Protein AF-A0A0N8KDT5-F1 (afdb_monomer)

Organism: NCBI:txid1653334

Radius of gyration: 22.47 Å; Cα contacts (8 Å, |Δi|>4): 20; chains: 1; bounding box: 54×46×23 Å

Secondary structure (DSSP, 8-state):
-HHHHHHHHHHHHHHTPPPPPPPP-----SS--S---TTS---HHHHHHHHHH---

pLDDT: mean 86.75, std 9.56, range [54.75, 94.38]

Sequence (56 aa):
MKHGIARLALPLALLAAAPATAADLRIGLSSEPSSMDPHFHNLGPNNALRQHIFQS

Foldseek 3Di:
DVVVVVVVVVVVVVVVDDDDDDDDDDDDAPDDDPDQPPVDDDDPRNVVVVVVPDDD

Solvent-accessible surface area (backbone atoms only — not comparable to full-atom values): 3974 Å² total; per-residue (Å²): 127,75,65,63,62,63,66,50,48,61,65,52,50,62,73,66,57,74,83,85,73,91,74,93,83,86,81,90,68,99,51,82,59,88,54,87,57,94,89,53,75,100,42,73,45,28,52,62,55,41,70,78,76,55,87,133

Mean predicted aligned error: 7.99 Å

Structure (mmCIF, N/CA/C/O backbone):
data_AF-A0A0N8KDT5-F1
#
_entry.id   AF-A0A0N8KDT5-F1
#
loop_
_atom_site.group_PDB
_atom_site.id
_atom_site.type_symbol
_atom_site.label_atom_id
_atom_site.label_alt_id
_atom_site.label_comp_id
_atom_site.label_asym_id
_atom_site.label_entity_id
_atom_site.label_seq_id
_atom_site.pdbx_PDB_ins_code
_atom_site.Cartn_x
_atom_site.Cartn_y
_atom_site.Cartn_z
_atom_site.occupancy
_atom_site.B_iso_or_equiv
_atom_site.auth_seq_id
_atom_site.auth_comp_id
_atom_site.auth_asym_id
_atom_site.auth_atom_id
_atom_site.pdbx_PDB_model_num
ATOM 1 N N . MET A 1 1 ? -38.927 -31.665 6.821 1.00 54.75 1 MET A N 1
ATOM 2 C CA . MET A 1 1 ? -37.682 -32.166 7.459 1.00 54.75 1 MET A CA 1
ATOM 3 C C . MET A 1 1 ? -36.385 -31.613 6.840 1.00 54.75 1 MET A C 1
ATOM 5 O O . MET A 1 1 ? -35.376 -31.587 7.521 1.00 54.75 1 MET A O 1
ATOM 9 N N . LYS A 1 2 ? -36.391 -31.089 5.604 1.00 57.50 2 LYS A N 1
ATOM 10 C CA . LYS A 1 2 ? -35.201 -30.566 4.891 1.00 57.50 2 LYS A CA 1
ATOM 11 C C . LYS A 1 2 ? -34.639 -29.207 5.365 1.00 57.50 2 LYS A C 1
ATOM 13 O O . LYS A 1 2 ? -33.466 -28.931 5.159 1.00 57.50 2 LYS A O 1
ATOM 18 N N . HIS A 1 3 ? -35.430 -28.377 6.052 1.00 60.97 3 HIS A N 1
ATOM 19 C CA . HIS A 1 3 ? -34.994 -27.042 6.507 1.00 60.97 3 HIS A CA 1
ATOM 20 C C . HIS A 1 3 ? -34.242 -27.040 7.850 1.00 60.97 3 HIS A C 1
ATOM 22 O O . HIS A 1 3 ? -33.593 -26.053 8.178 1.00 60.97 3 HIS A O 1
ATOM 28 N N . GLY A 1 4 ? -34.322 -28.126 8.631 1.00 62.09 4 GLY A N 1
ATOM 29 C CA . GLY A 1 4 ? -33.640 -28.233 9.930 1.00 62.09 4 GLY A CA 1
ATOM 30 C C . GLY A 1 4 ? -32.127 -28.394 9.785 1.00 62.09 4 GLY A C 1
ATOM 31 O O . GLY A 1 4 ? -31.370 -27.719 10.471 1.00 62.09 4 GLY A O 1
ATOM 32 N N . ILE A 1 5 ? -31.696 -29.206 8.814 1.00 64.75 5 ILE A N 1
ATOM 33 C CA . ILE A 1 5 ? -30.277 -29.407 8.480 1.00 64.75 5 ILE A CA 1
ATOM 34 C C . ILE A 1 5 ? -29.676 -28.110 7.913 1.00 64.75 5 ILE A C 1
ATOM 36 O O . ILE A 1 5 ? -28.580 -27.713 8.295 1.00 64.75 5 ILE A O 1
ATOM 40 N N . ALA A 1 6 ? -30.434 -27.386 7.080 1.00 68.12 6 ALA A N 1
ATOM 41 C CA . ALA A 1 6 ? -29.999 -26.113 6.503 1.00 68.12 6 ALA A CA 1
ATOM 42 C C . AL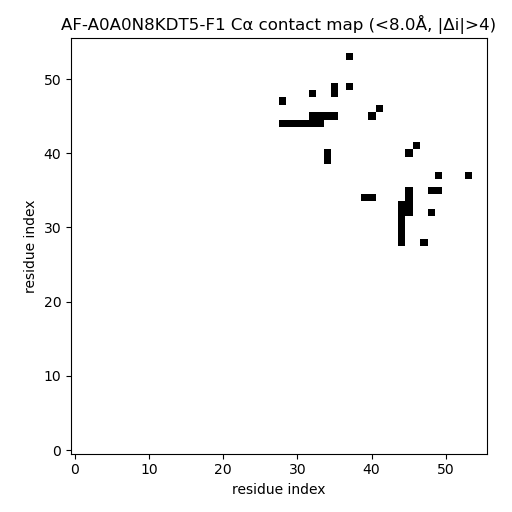A A 1 6 ? -29.757 -25.010 7.555 1.00 68.12 6 ALA A C 1
ATOM 44 O O . ALA A 1 6 ? -28.897 -24.158 7.359 1.00 68.12 6 ALA A O 1
ATOM 45 N N . ARG A 1 7 ? -30.481 -25.026 8.685 1.00 77.31 7 ARG A N 1
ATOM 46 C CA . ARG A 1 7 ? -30.335 -24.030 9.766 1.00 77.31 7 ARG A CA 1
ATOM 47 C C . ARG A 1 7 ? -29.113 -24.263 10.653 1.00 77.31 7 ARG A C 1
ATOM 49 O O . ARG A 1 7 ? -28.596 -23.309 11.222 1.00 77.31 7 ARG A O 1
ATOM 56 N N . LEU A 1 8 ? -28.649 -25.508 10.757 1.00 82.44 8 LEU A N 1
ATOM 57 C CA . LEU A 1 8 ? -27.474 -25.858 11.558 1.00 82.44 8 LEU A CA 1
ATOM 58 C C . 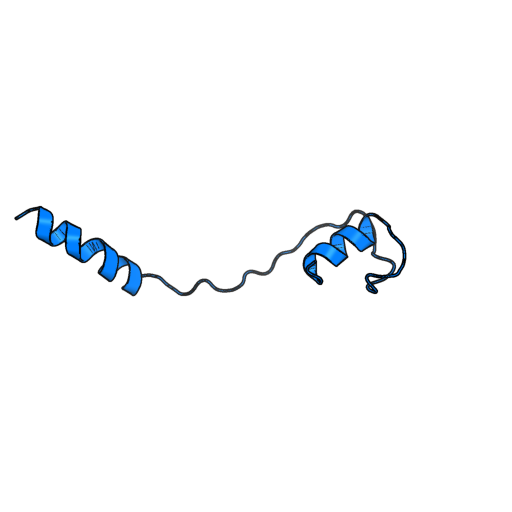LEU A 1 8 ? -26.155 -25.682 10.784 1.00 82.44 8 LEU A C 1
ATOM 60 O O . LEU A 1 8 ? -25.088 -25.648 11.388 1.00 82.44 8 LEU A O 1
ATOM 64 N N . ALA A 1 9 ? -26.219 -25.535 9.459 1.00 85.12 9 ALA A N 1
ATOM 65 C CA . ALA A 1 9 ? -25.040 -25.463 8.599 1.00 85.12 9 ALA A CA 1
ATOM 66 C C . ALA A 1 9 ? -24.137 -24.248 8.893 1.00 85.12 9 ALA A C 1
ATOM 68 O O . ALA A 1 9 ? -22.921 -24.394 8.951 1.00 85.12 9 ALA A O 1
ATOM 69 N N . LEU A 1 10 ? -24.716 -23.063 9.124 1.00 88.25 10 LEU A N 1
ATOM 70 C CA . LEU A 1 10 ? -23.957 -21.832 9.380 1.00 88.25 10 LEU A CA 1
ATOM 71 C C . LEU A 1 10 ? -23.185 -21.835 10.719 1.00 88.25 10 LEU A C 1
ATOM 73 O O . LEU A 1 10 ? -21.984 -21.572 10.694 1.00 88.25 10 LEU A O 1
ATOM 77 N N . PRO A 1 11 ? -23.799 -22.142 11.882 1.00 87.94 11 PRO A N 1
ATOM 78 C CA . PRO A 1 11 ? -23.058 -22.202 13.144 1.00 87.94 11 PRO A CA 1
ATOM 79 C C . PRO A 1 11 ? -22.014 -23.322 13.149 1.00 87.94 11 PRO A C 1
ATOM 81 O O . PRO A 1 11 ? -20.929 -23.140 13.694 1.00 87.94 11 PRO A O 1
ATOM 84 N N . LEU A 1 12 ? -22.297 -24.454 12.497 1.00 90.25 12 LEU A N 1
ATOM 85 C CA . LEU A 1 12 ? -21.328 -25.539 12.370 1.00 90.25 12 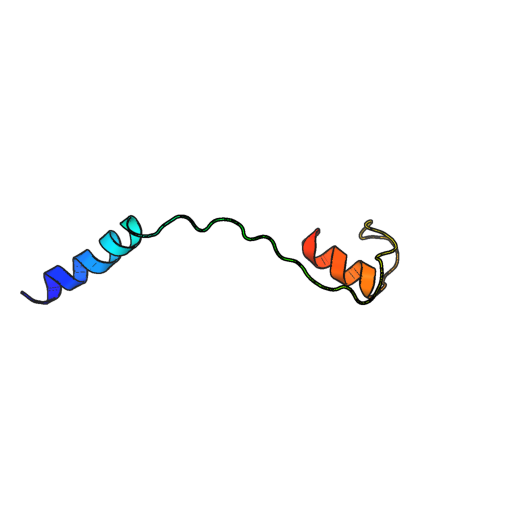LEU A CA 1
ATOM 86 C C . LEU A 1 12 ? -20.115 -25.130 11.518 1.00 90.25 12 LEU A C 1
ATOM 88 O O . LEU A 1 12 ? -18.986 -25.448 11.879 1.00 90.25 12 LEU A O 1
ATOM 92 N N . ALA A 1 13 ? -20.328 -24.382 10.431 1.00 89.81 13 ALA A N 1
ATOM 93 C CA . ALA A 1 13 ? -19.245 -23.845 9.607 1.00 89.81 13 ALA A CA 1
ATOM 94 C C . ALA A 1 13 ? -18.380 -22.824 10.366 1.00 89.81 13 ALA A C 1
ATOM 96 O O . ALA A 1 13 ? -17.163 -22.821 10.205 1.00 89.81 13 ALA A O 1
ATOM 97 N N . LEU A 1 14 ? -18.988 -21.999 11.225 1.00 90.19 14 LEU A N 1
ATOM 98 C CA . LEU A 1 14 ? -18.264 -21.043 12.074 1.00 90.19 14 LEU A CA 1
ATOM 99 C C . LEU A 1 14 ? -17.386 -21.745 13.120 1.00 90.19 14 LEU A C 1
ATOM 101 O O . LEU A 1 14 ? -16.271 -21.298 13.365 1.00 90.19 14 LEU A O 1
ATOM 105 N N . LEU A 1 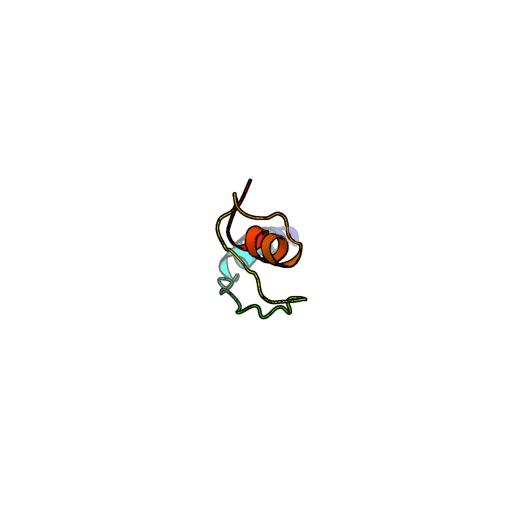15 ? -17.853 -22.857 13.700 1.00 90.62 15 LEU A N 1
ATOM 106 C CA . LEU A 1 15 ? -17.055 -23.677 14.623 1.00 90.62 15 LEU A CA 1
ATOM 107 C C . LEU A 1 15 ? -15.934 -24.456 13.920 1.00 90.62 15 LEU A C 1
ATOM 109 O O . LEU A 1 15 ? -14.922 -24.763 14.543 1.00 90.62 15 LEU A O 1
ATOM 113 N N . ALA A 1 16 ? -16.118 -24.798 12.643 1.00 90.69 16 ALA A N 1
ATOM 114 C CA . ALA A 1 16 ? -15.135 -25.525 11.842 1.00 90.69 16 ALA A CA 1
ATOM 115 C C . ALA A 1 16 ? -14.078 -24.613 11.187 1.00 90.69 16 ALA A C 1
ATOM 117 O O . ALA A 1 16 ? -13.136 -25.115 10.571 1.00 90.69 16 ALA A O 1
ATOM 118 N N . ALA A 1 17 ? -14.221 -23.289 11.286 1.00 90.56 17 ALA A N 1
ATOM 119 C CA . ALA A 1 17 ? -13.270 -22.349 10.714 1.00 90.56 17 ALA A CA 1
ATOM 120 C C . ALA A 1 17 ? -11.953 -22.357 11.510 1.00 90.56 17 ALA A C 1
ATOM 122 O O . ALA A 1 17 ? -11.921 -22.030 12.696 1.00 90.56 17 ALA A O 1
ATOM 123 N N . ALA A 1 18 ? -10.851 -22.710 10.847 1.00 89.81 18 ALA A N 1
ATOM 124 C CA . ALA A 1 18 ? -9.516 -22.584 11.420 1.00 89.81 18 ALA A CA 1
ATOM 125 C C . ALA A 1 18 ? -9.069 -21.107 11.437 1.00 89.81 18 ALA A C 1
ATOM 127 O O . ALA A 1 18 ? -9.418 -20.356 10.518 1.00 89.81 18 ALA A O 1
ATOM 128 N N . PRO A 1 19 ? -8.277 -20.675 12.437 1.00 90.12 19 PRO A N 1
ATOM 129 C CA . PRO A 1 19 ? -7.698 -19.338 12.432 1.00 90.12 19 PRO A CA 1
ATOM 130 C C . PRO A 1 19 ? -6.760 -19.181 11.230 1.00 90.12 19 PRO A C 1
ATOM 132 O O . PRO A 1 19 ? -5.884 -20.014 10.999 1.00 90.12 19 PRO A O 1
AT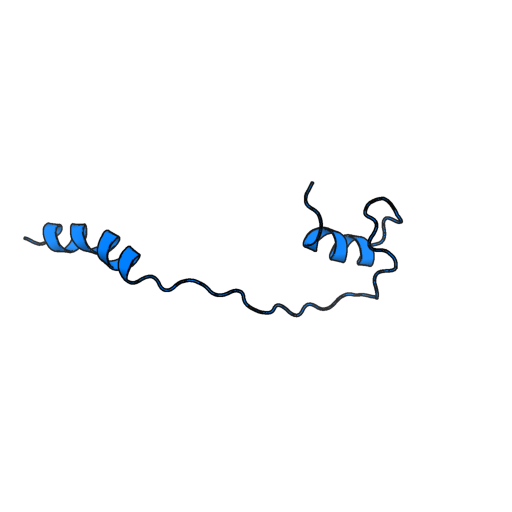OM 135 N N . ALA A 1 20 ? -6.934 -18.103 10.466 1.00 89.44 20 ALA A N 1
ATOM 136 C CA . ALA A 1 20 ? -5.990 -17.740 9.419 1.00 89.44 20 ALA A CA 1
ATOM 137 C C . ALA A 1 20 ? -4.688 -17.246 10.063 1.00 89.44 20 ALA A C 1
ATOM 139 O O . ALA A 1 20 ? -4.703 -16.333 10.890 1.00 89.44 20 ALA A O 1
ATOM 140 N N . THR A 1 21 ? -3.562 -17.849 9.692 1.00 92.81 21 THR A N 1
ATOM 141 C CA . THR A 1 21 ? -2.235 -17.414 10.137 1.00 92.81 21 THR A CA 1
ATOM 142 C C . THR A 1 21 ? -1.676 -16.368 9.179 1.00 92.81 21 THR A C 1
ATOM 144 O O . THR A 1 21 ? -1.934 -16.426 7.976 1.00 92.81 21 THR A O 1
ATOM 147 N N . ALA A 1 22 ? -0.879 -15.430 9.691 1.00 92.81 22 ALA A N 1
ATOM 148 C CA . ALA A 1 22 ? -0.163 -14.482 8.845 1.00 92.81 22 ALA A CA 1
ATOM 149 C C . ALA A 1 22 ? 0.791 -15.228 7.896 1.00 92.81 22 ALA A C 1
ATOM 151 O O . ALA A 1 22 ? 1.489 -16.152 8.314 1.00 92.81 22 ALA A O 1
ATOM 152 N N . ALA A 1 23 ? 0.798 -14.834 6.624 1.00 93.00 23 ALA A N 1
ATOM 153 C CA . ALA A 1 23 ? 1.708 -15.364 5.619 1.00 93.00 23 ALA A CA 1
ATOM 154 C C . ALA A 1 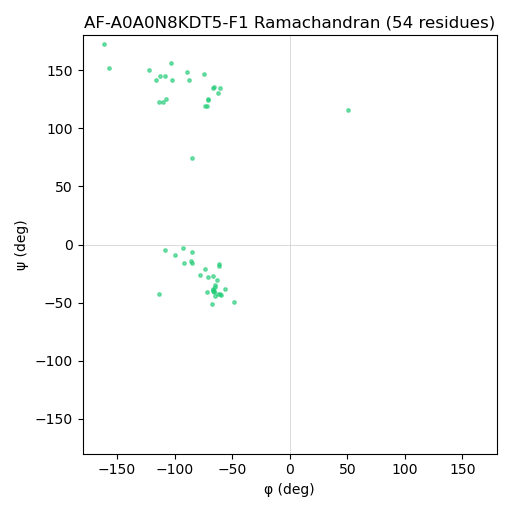23 ? 2.837 -14.363 5.360 1.00 93.00 23 ALA A C 1
ATOM 156 O O . ALA A 1 23 ? 2.593 -13.157 5.291 1.00 93.00 23 ALA A O 1
ATOM 157 N N . ASP A 1 24 ? 4.053 -14.867 5.162 1.00 94.38 24 ASP A N 1
ATOM 158 C CA . ASP A 1 24 ? 5.169 -14.036 4.724 1.00 94.38 24 ASP A CA 1
ATOM 159 C C . ASP A 1 24 ? 4.981 -13.627 3.263 1.00 94.38 24 ASP A C 1
ATOM 161 O O . ASP A 1 24 ? 4.867 -14.468 2.367 1.00 94.38 24 ASP A O 1
ATOM 165 N N . LEU A 1 25 ? 5.002 -12.319 3.017 1.00 92.12 25 LEU A N 1
ATOM 166 C CA . LEU A 1 25 ? 4.911 -11.746 1.682 1.00 92.12 25 LEU A CA 1
ATOM 167 C C . LEU A 1 25 ? 6.274 -11.188 1.254 1.00 92.12 25 LEU A C 1
ATOM 169 O O . LEU A 1 25 ? 6.847 -10.335 1.928 1.00 92.12 25 LEU A O 1
ATOM 173 N N . ARG A 1 26 ? 6.778 -11.642 0.099 1.00 93.88 26 ARG A N 1
ATOM 174 C CA . ARG A 1 26 ? 7.968 -11.081 -0.562 1.00 93.88 26 ARG A CA 1
ATOM 175 C C . ARG A 1 26 ? 7.548 -10.346 -1.831 1.00 93.88 26 ARG A C 1
ATOM 177 O O . ARG A 1 26 ? 6.948 -10.954 -2.713 1.00 93.88 26 ARG A O 1
ATOM 184 N N . ILE A 1 27 ? 7.887 -9.063 -1.927 1.00 91.81 27 ILE A N 1
ATOM 185 C CA . ILE A 1 27 ? 7.601 -8.205 -3.087 1.00 91.81 27 ILE A CA 1
ATOM 186 C C . ILE A 1 27 ? 8.895 -7.626 -3.664 1.00 91.81 27 ILE A C 1
ATOM 188 O O . ILE A 1 27 ? 9.865 -7.418 -2.938 1.00 91.81 27 ILE A O 1
ATOM 192 N N . GLY A 1 28 ? 8.910 -7.368 -4.972 1.00 91.88 28 GLY A N 1
ATOM 193 C CA . GLY A 1 28 ? 9.999 -6.650 -5.634 1.00 91.88 28 GLY A CA 1
ATOM 194 C C . GLY A 1 28 ? 9.779 -5.138 -5.592 1.00 91.88 28 GLY A C 1
ATOM 195 O O . GLY A 1 28 ? 8.655 -4.674 -5.772 1.00 91.88 28 GLY A O 1
ATOM 196 N N . LEU A 1 29 ? 10.855 -4.374 -5.398 1.00 90.06 29 LEU A N 1
ATOM 197 C CA . LEU A 1 29 ? 10.867 -2.915 -5.522 1.00 90.06 29 LEU A CA 1
ATOM 198 C C . LEU A 1 29 ? 11.720 -2.511 -6.728 1.00 90.06 29 LEU A C 1
ATOM 200 O O . LEU A 1 29 ? 12.727 -3.152 -7.020 1.00 90.06 29 LEU A O 1
ATOM 204 N N . SER A 1 30 ? 11.331 -1.439 -7.426 1.00 89.81 30 SER A N 1
ATOM 205 C CA . SER A 1 30 ? 12.068 -0.958 -8.606 1.00 89.81 30 SER A CA 1
ATOM 206 C C . SER A 1 30 ? 13.467 -0.425 -8.269 1.00 89.81 30 SER A C 1
ATOM 208 O O . SER A 1 30 ? 14.333 -0.419 -9.141 1.00 89.81 30 SER A O 1
ATOM 210 N N . SER A 1 31 ? 13.677 0.060 -7.044 1.00 92.19 31 SER A N 1
ATOM 211 C CA . SER A 1 31 ? 14.974 0.466 -6.497 1.00 92.19 31 SER A CA 1
ATOM 212 C C . SER A 1 31 ? 14.900 0.529 -4.969 1.00 92.19 31 SER A C 1
ATOM 214 O O . SER A 1 31 ? 13.816 0.430 -4.388 1.00 92.19 31 SER A O 1
ATOM 216 N N . GLU A 1 32 ? 16.044 0.728 -4.320 1.00 91.94 32 GLU A N 1
ATOM 217 C CA . GLU A 1 32 ? 16.121 0.895 -2.869 1.00 91.94 32 GLU A CA 1
ATOM 218 C C . GLU A 1 32 ? 15.438 2.203 -2.407 1.00 91.94 32 GLU A C 1
ATOM 220 O O . GLU A 1 32 ? 15.648 3.250 -3.035 1.00 91.94 32 GLU A O 1
ATOM 225 N N . PRO A 1 33 ? 14.607 2.171 -1.342 1.00 91.94 33 PRO A N 1
ATOM 226 C CA . PRO A 1 33 ? 14.094 3.376 -0.696 1.00 91.94 33 PRO A CA 1
ATOM 227 C C . PRO A 1 33 ? 15.218 4.180 -0.032 1.00 91.94 33 PRO A C 1
ATOM 229 O O . PRO A 1 33 ? 16.054 3.627 0.674 1.00 91.94 33 PRO A O 1
ATOM 232 N N . SER A 1 34 ? 15.210 5.499 -0.206 1.00 93.12 34 SER A N 1
ATOM 233 C CA . SER A 1 34 ? 16.225 6.399 0.361 1.00 93.12 34 SER A CA 1
ATOM 234 C C . SER A 1 34 ? 15.859 6.969 1.733 1.00 93.12 34 SER A C 1
ATOM 236 O O . SER A 1 34 ? 16.722 7.521 2.413 1.00 93.12 34 SER A O 1
ATOM 238 N N . SER A 1 35 ? 14.588 6.883 2.138 1.00 92.25 35 SER A N 1
ATOM 239 C CA . SER A 1 35 ? 14.107 7.341 3.446 1.00 92.25 35 SER A CA 1
ATOM 240 C C . SER A 1 35 ? 12.806 6.645 3.850 1.00 92.25 35 SER A C 1
ATOM 242 O O . SER A 1 35 ? 12.005 6.263 2.995 1.00 92.25 35 SER A O 1
ATOM 244 N N . MET A 1 36 ? 12.597 6.521 5.164 1.00 89.94 36 MET A N 1
ATOM 245 C CA . MET A 1 36 ? 11.369 6.015 5.793 1.00 89.94 36 MET A CA 1
ATOM 246 C C . MET A 1 36 ? 10.551 7.109 6.500 1.00 89.94 36 MET A C 1
ATOM 248 O O . MET A 1 36 ? 9.466 6.821 7.002 1.00 89.94 36 MET A O 1
ATOM 252 N N . ASP A 1 37 ? 11.050 8.348 6.561 1.00 91.44 37 ASP A N 1
ATOM 253 C CA . ASP A 1 37 ? 10.299 9.481 7.112 1.00 91.44 37 ASP A CA 1
ATOM 254 C C . ASP A 1 37 ? 9.206 9.907 6.111 1.00 91.44 37 ASP A C 1
ATOM 256 O O . ASP A 1 37 ? 9.544 10.311 4.993 1.00 91.44 37 ASP A O 1
ATOM 260 N N . PRO A 1 38 ? 7.907 9.852 6.472 1.00 86.62 38 PRO A N 1
ATOM 261 C CA . PRO A 1 38 ? 6.814 10.205 5.567 1.00 86.62 38 PRO A CA 1
ATOM 262 C C . PRO A 1 38 ? 6.856 11.661 5.077 1.00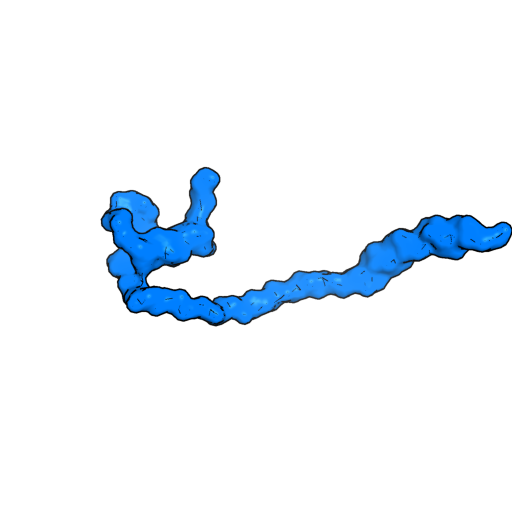 86.62 38 PRO A C 1
ATOM 264 O O . PRO A 1 38 ? 6.193 11.971 4.085 1.00 86.62 38 PRO A O 1
ATOM 267 N N . HIS A 1 39 ? 7.613 12.546 5.731 1.00 88.62 39 HIS A N 1
ATOM 268 C CA . HIS A 1 39 ? 7.742 13.950 5.340 1.00 88.62 39 HIS A CA 1
ATOM 269 C C . HIS A 1 39 ? 8.932 14.234 4.408 1.00 88.62 39 HIS A C 1
ATOM 271 O O . HIS A 1 39 ? 9.095 15.373 3.964 1.00 88.62 39 HIS A O 1
ATOM 277 N N . PHE A 1 40 ? 9.759 13.237 4.079 1.00 87.12 40 PHE A N 1
ATOM 278 C CA . PHE A 1 40 ? 10.988 13.433 3.310 1.00 87.12 40 PHE A CA 1
ATOM 279 C C . PHE A 1 40 ? 10.935 12.780 1.920 1.00 87.12 40 PHE A C 1
ATOM 281 O O . PHE A 1 40 ? 10.789 11.569 1.805 1.00 87.12 40 PHE A O 1
ATOM 288 N N . HIS A 1 41 ? 11.144 13.589 0.870 1.00 83.12 41 HIS A N 1
ATOM 289 C CA . HIS A 1 41 ? 11.230 13.215 -0.554 1.00 83.12 41 HIS A CA 1
ATOM 290 C C . HIS A 1 41 ? 10.081 12.347 -1.119 1.00 83.12 41 HIS A C 1
ATOM 292 O O . HIS A 1 41 ? 9.952 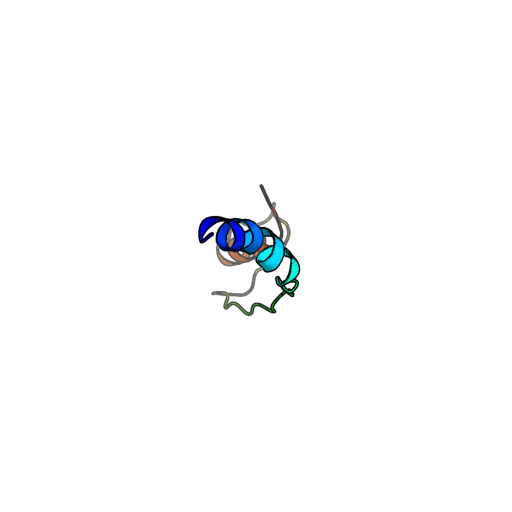11.157 -0.842 1.00 83.12 41 HIS A O 1
ATOM 298 N N . ASN A 1 42 ? 9.325 12.910 -2.066 1.00 86.75 42 ASN A N 1
ATOM 299 C CA . ASN A 1 42 ? 8.250 12.216 -2.782 1.00 86.75 42 ASN A CA 1
ATOM 300 C C . ASN A 1 42 ? 8.785 11.427 -3.997 1.00 86.75 42 ASN A C 1
ATOM 302 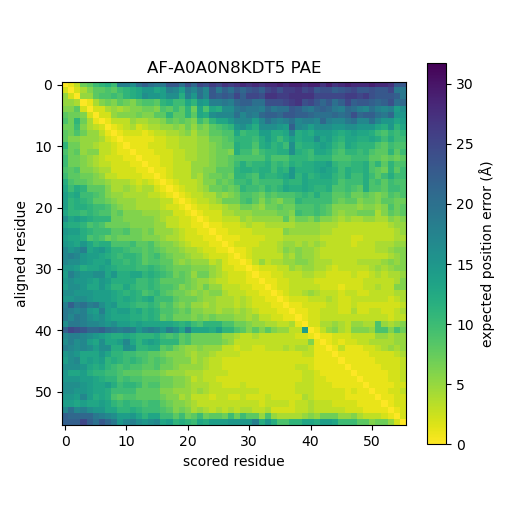O O . ASN A 1 42 ? 8.642 11.853 -5.144 1.00 86.75 42 ASN A O 1
ATOM 306 N N . LEU A 1 43 ? 9.446 10.295 -3.742 1.00 89.69 43 LEU A N 1
ATOM 307 C CA . LEU A 1 43 ? 9.990 9.401 -4.772 1.00 89.69 43 LEU A CA 1
ATOM 308 C C . LEU A 1 43 ? 9.179 8.105 -4.852 1.00 89.69 43 LEU A C 1
ATOM 310 O O . LEU A 1 43 ? 8.752 7.573 -3.830 1.00 89.69 43 LEU A O 1
ATOM 314 N N . GLY A 1 44 ? 9.026 7.553 -6.060 1.00 90.88 44 GLY A N 1
ATOM 315 C CA . GLY A 1 44 ? 8.285 6.305 -6.299 1.00 90.88 44 GLY A CA 1
ATOM 316 C C . GLY A 1 44 ? 8.665 5.147 -5.356 1.00 90.88 44 GLY A C 1
ATOM 317 O O . GLY A 1 44 ? 7.769 4.583 -4.728 1.00 90.88 44 GLY A O 1
ATOM 318 N N . PRO A 1 45 ? 9.963 4.829 -5.181 1.00 91.06 45 PRO A N 1
ATOM 319 C CA . PRO A 1 45 ? 10.417 3.792 -4.249 1.00 91.06 45 PRO A CA 1
ATOM 320 C C . PRO A 1 45 ? 10.039 4.060 -2.782 1.00 91.06 45 PRO A C 1
ATOM 322 O O . PRO A 1 45 ? 9.562 3.157 -2.097 1.00 91.06 45 PRO A O 1
ATOM 325 N N . ASN A 1 46 ? 10.178 5.304 -2.307 1.00 93.00 46 ASN A N 1
ATOM 326 C CA . ASN A 1 46 ? 9.819 5.684 -0.933 1.00 93.00 46 ASN A CA 1
ATOM 327 C C . ASN A 1 46 ? 8.305 5.589 -0.715 1.00 93.00 46 ASN A C 1
ATOM 329 O O . ASN A 1 46 ? 7.848 5.103 0.317 1.00 93.00 46 ASN A O 1
ATOM 333 N N . ASN A 1 47 ? 7.518 5.994 -1.713 1.00 91.31 47 ASN A N 1
ATOM 334 C CA . ASN A 1 47 ? 6.061 5.916 -1.661 1.00 91.31 47 ASN A CA 1
ATOM 335 C C . ASN A 1 47 ? 5.556 4.473 -1.614 1.00 91.31 47 ASN A C 1
ATOM 337 O O . ASN A 1 47 ? 4.626 4.193 -0.859 1.00 91.31 47 ASN A O 1
ATOM 341 N N . ALA A 1 48 ? 6.173 3.570 -2.386 1.00 92.19 48 ALA A N 1
ATOM 342 C CA . ALA A 1 48 ? 5.837 2.148 -2.370 1.00 92.19 48 ALA A CA 1
ATOM 343 C C . ALA A 1 48 ? 6.047 1.544 -0.973 1.00 92.19 48 ALA A C 1
ATOM 345 O O . ALA A 1 48 ? 5.173 0.850 -0.467 1.00 92.19 48 ALA A O 1
ATOM 346 N N . LEU A 1 49 ? 7.154 1.881 -0.301 1.00 91.94 49 LEU A N 1
ATOM 347 C CA . LEU A 1 49 ? 7.383 1.472 1.087 1.00 91.94 49 LEU A CA 1
ATOM 348 C C . LEU A 1 49 ? 6.364 2.111 2.050 1.00 91.94 49 LEU A C 1
ATOM 350 O O . LEU A 1 49 ? 5.811 1.430 2.915 1.00 91.94 49 LEU A O 1
ATOM 354 N N . ARG A 1 50 ? 6.092 3.414 1.896 1.00 92.06 50 ARG A N 1
ATOM 355 C CA . ARG A 1 50 ? 5.227 4.194 2.800 1.00 92.06 50 ARG A CA 1
ATOM 356 C C . ARG A 1 50 ? 3.827 3.591 2.938 1.00 92.06 50 ARG A C 1
ATOM 358 O O . ARG A 1 50 ? 3.297 3.568 4.046 1.00 92.06 50 ARG A O 1
ATOM 365 N N . GLN A 1 51 ? 3.268 3.063 1.845 1.00 91.12 51 GLN A N 1
ATOM 366 C CA . GLN A 1 51 ? 1.945 2.419 1.799 1.00 91.12 51 GLN A CA 1
ATOM 367 C C . GLN A 1 51 ? 1.821 1.169 2.685 1.00 91.12 51 GLN A C 1
ATOM 369 O O . GLN A 1 51 ? 0.707 0.759 3.002 1.00 91.12 51 GLN A O 1
ATOM 374 N N . HIS A 1 52 ? 2.940 0.564 3.086 1.00 91.38 52 HIS A N 1
ATOM 375 C CA . HIS A 1 52 ? 2.957 -0.634 3.928 1.00 91.38 52 HIS A CA 1
ATOM 376 C C . HIS A 1 52 ? 3.218 -0.340 5.412 1.00 91.38 52 HIS A C 1
ATOM 378 O O . HIS A 1 52 ? 3.088 -1.241 6.236 1.00 91.38 52 HIS A O 1
ATOM 384 N N . ILE A 1 53 ? 3.583 0.899 5.758 1.00 92.44 53 ILE A N 1
ATOM 385 C CA . ILE A 1 53 ? 3.953 1.297 7.126 1.00 92.44 53 ILE A CA 1
ATOM 386 C C . ILE A 1 53 ? 2.936 2.279 7.705 1.00 92.44 53 ILE A C 1
ATOM 388 O O . ILE A 1 53 ? 2.556 2.163 8.868 1.00 92.44 53 ILE A O 1
ATOM 392 N N . PHE A 1 54 ? 2.500 3.251 6.902 1.00 91.19 54 PHE A N 1
ATOM 393 C CA . PHE A 1 54 ? 1.666 4.354 7.365 1.00 91.19 54 PHE A CA 1
ATOM 394 C C . PHE A 1 54 ? 0.289 4.323 6.709 1.00 91.19 54 PHE A C 1
ATOM 396 O O . PHE A 1 54 ? 0.151 4.062 5.515 1.00 91.19 54 PHE A O 1
ATOM 403 N N . GLN A 1 55 ? -0.725 4.663 7.499 1.00 84.31 55 GLN A N 1
ATOM 404 C CA . GLN A 1 55 ? -2.086 4.916 7.036 1.00 84.31 55 GLN A CA 1
ATOM 405 C C . GLN A 1 55 ? -2.327 6.434 7.006 1.00 84.31 55 GLN A C 1
ATOM 407 O O . GLN A 1 55 ? -1.616 7.195 7.667 1.00 84.31 55 GLN A O 1
ATOM 412 N N . SER A 1 56 ? -3.276 6.897 6.198 1.00 76.81 56 SER A N 1
ATOM 413 C CA . SER A 1 56 ? -3.663 8.312 6.081 1.00 76.81 56 SER A CA 1
ATOM 414 C C . SER A 1 56 ? -5.175 8.441 6.128 1.00 76.81 56 SER A C 1
ATOM 416 O O . SER A 1 56 ? -5.842 7.473 5.698 1.00 76.81 56 SER A O 1
#